Protein AF-A0A949UN67-F1 (afdb_monomer_lite)

Structure (mmCIF, N/CA/C/O backbone):
data_AF-A0A949UN67-F1
#
_entry.id   AF-A0A949UN67-F1
#
loop_
_atom_site.group_PDB
_atom_site.id
_atom_site.type_symbol
_atom_site.label_atom_id
_atom_site.label_alt_id
_atom_site.label_comp_id
_atom_site.label_asym_id
_atom_site.label_entity_id
_atom_site.label_seq_id
_atom_site.pdbx_PDB_ins_code
_atom_site.Cartn_x
_atom_site.Cartn_y
_atom_site.Cartn_z
_atom_site.occupancy
_atom_site.B_iso_or_equiv
_atom_site.auth_seq_id
_atom_site.auth_comp_id
_atom_site.auth_asym_id
_atom_site.auth_atom_id
_atom_site.pdbx_PDB_model_num
ATOM 1 N N . GLU A 1 1 ? -6.022 -5.742 18.338 1.00 85.25 1 GLU A N 1
ATOM 2 C CA . GLU A 1 1 ? -4.688 -5.223 18.020 1.00 85.25 1 GLU A CA 1
ATOM 3 C C . GLU A 1 1 ? -4.567 -5.289 16.520 1.00 85.25 1 GLU A C 1
ATOM 5 O O . GLU A 1 1 ? -4.886 -6.331 15.954 1.00 85.25 1 GLU A O 1
ATOM 10 N N . LEU A 1 2 ? -4.252 -4.152 15.901 1.00 88.44 2 LEU A N 1
ATOM 11 C CA . LEU A 1 2 ? -4.145 -4.040 14.452 1.00 88.44 2 LEU A CA 1
ATOM 12 C C . LEU A 1 2 ? -3.011 -4.941 13.967 1.00 88.44 2 LEU A C 1
ATOM 14 O O . LEU A 1 2 ? -1.900 -4.861 14.486 1.00 88.44 2 LEU A O 1
ATOM 18 N N . THR A 1 3 ? -3.282 -5.760 12.962 1.00 88.25 3 THR A N 1
ATOM 19 C CA . THR A 1 3 ? -2.271 -6.565 12.283 1.00 88.25 3 THR A CA 1
ATOM 20 C C . THR A 1 3 ? -2.201 -6.153 10.828 1.00 88.25 3 THR A C 1
ATOM 22 O O . THR A 1 3 ? -3.222 -6.000 10.162 1.00 88.25 3 THR A O 1
ATOM 25 N N . VAL A 1 4 ? -0.982 -5.945 10.336 1.00 87.56 4 VAL A N 1
ATOM 26 C CA . VAL A 1 4 ? -0.739 -5.558 8.948 1.00 87.56 4 VAL A CA 1
ATOM 27 C C . VAL A 1 4 ? 0.412 -6.388 8.415 1.00 87.56 4 VAL A C 1
ATOM 29 O O . VAL A 1 4 ? 1.462 -6.477 9.049 1.00 87.56 4 VAL A O 1
ATOM 32 N N . ASN A 1 5 ? 0.216 -7.007 7.259 1.00 88.19 5 ASN A N 1
ATOM 33 C CA . ASN A 1 5 ? 1.273 -7.684 6.527 1.00 88.19 5 ASN A CA 1
ATOM 34 C C . ASN A 1 5 ? 1.226 -7.213 5.081 1.00 88.19 5 ASN A C 1
ATOM 36 O O . ASN A 1 5 ? 0.190 -7.314 4.430 1.00 88.19 5 ASN A O 1
ATOM 40 N N . PHE A 1 6 ? 2.335 -6.675 4.599 1.00 88.88 6 PHE A N 1
ATOM 41 C CA . PHE A 1 6 ? 2.474 -6.251 3.220 1.00 88.88 6 PHE A CA 1
ATOM 42 C C . PHE A 1 6 ? 3.613 -7.027 2.582 1.00 88.88 6 PHE A C 1
ATOM 44 O O . PHE A 1 6 ? 4.673 -7.192 3.185 1.00 88.88 6 PHE A O 1
ATOM 51 N N . LYS A 1 7 ? 3.374 -7.482 1.357 1.00 88.69 7 LYS A N 1
ATOM 52 C CA . LYS A 1 7 ? 4.390 -8.078 0.511 1.00 88.69 7 LYS A CA 1
ATOM 53 C C . LYS A 1 7 ? 4.173 -7.648 -0.929 1.00 88.69 7 LYS A C 1
ATOM 55 O O . LYS A 1 7 ? 3.053 -7.697 -1.443 1.00 88.69 7 LYS A O 1
ATOM 60 N N . LEU A 1 8 ? 5.252 -7.257 -1.579 1.00 84.38 8 LEU A N 1
ATOM 61 C CA . LEU A 1 8 ? 5.312 -6.999 -2.999 1.00 84.38 8 LEU A CA 1
ATOM 62 C C . LEU A 1 8 ? 5.760 -8.274 -3.709 1.00 84.38 8 LEU A C 1
ATOM 64 O O . LEU A 1 8 ? 6.729 -8.932 -3.336 1.00 84.38 8 LEU A O 1
ATOM 68 N N . GLU A 1 9 ? 5.020 -8.652 -4.735 1.00 79.75 9 GLU A N 1
ATOM 69 C CA . GLU A 1 9 ? 5.262 -9.860 -5.501 1.00 79.75 9 GLU A CA 1
ATOM 70 C C . GLU A 1 9 ? 5.391 -9.511 -6.979 1.00 79.75 9 GLU A C 1
ATOM 72 O O . GLU A 1 9 ? 4.611 -8.732 -7.531 1.00 79.75 9 GLU A O 1
ATOM 77 N N . GLU A 1 10 ? 6.379 -10.120 -7.635 1.00 65.62 10 GLU A N 1
ATOM 78 C CA . GLU A 1 10 ? 6.812 -9.717 -8.974 1.00 65.62 10 GLU A CA 1
ATOM 79 C C . GLU A 1 10 ? 5.696 -9.757 -10.026 1.00 65.62 10 GLU A C 1
ATOM 81 O O . GLU A 1 10 ? 5.617 -8.893 -10.909 1.00 65.62 10 GLU A O 1
ATOM 86 N N . PHE A 1 11 ? 4.802 -10.736 -9.880 1.00 66.56 11 PHE A N 1
ATOM 87 C CA . PHE A 1 11 ? 3.779 -11.081 -10.866 1.00 66.56 11 PHE A CA 1
ATOM 88 C C . PHE A 1 11 ? 2.360 -10.681 -10.456 1.00 66.56 11 PHE A C 1
ATOM 90 O O . PHE A 1 11 ? 1.477 -10.597 -11.304 1.00 66.56 11 PHE A O 1
ATOM 97 N N . THR A 1 12 ? 2.116 -10.464 -9.166 1.00 65.50 12 THR A N 1
ATOM 98 C CA . THR A 1 12 ? 0.773 -10.221 -8.613 1.00 65.50 12 THR A CA 1
ATOM 99 C C . THR A 1 12 ? 0.614 -8.808 -8.052 1.00 65.50 12 THR A C 1
ATOM 101 O O . THR A 1 12 ? -0.518 -8.399 -7.789 1.00 65.50 12 THR A O 1
ATOM 104 N N . GLY A 1 13 ? 1.708 -8.041 -7.944 1.00 81.69 13 GLY A N 1
ATOM 105 C CA . GLY A 1 13 ? 1.717 -6.677 -7.424 1.00 81.69 13 GLY A CA 1
ATOM 106 C C . GLY A 1 13 ? 1.812 -6.646 -5.898 1.00 81.69 13 GLY A C 1
ATOM 107 O O . GLY A 1 13 ? 2.543 -7.426 -5.298 1.00 81.69 13 GLY A O 1
ATOM 108 N N . GLY A 1 14 ? 1.111 -5.716 -5.252 1.00 84.38 14 GLY A N 1
ATOM 109 C CA . GLY A 1 14 ? 1.082 -5.603 -3.796 1.00 84.38 14 GLY A CA 1
ATOM 110 C C . GLY A 1 14 ? -0.002 -6.478 -3.171 1.00 84.38 14 GLY A C 1
ATOM 111 O O . GLY A 1 14 ? -1.173 -6.358 -3.527 1.00 84.38 14 GLY A O 1
ATOM 112 N N . ASN A 1 15 ? 0.367 -7.315 -2.207 1.00 87.25 15 ASN A N 1
ATOM 113 C CA . ASN A 1 15 ? -0.555 -8.079 -1.375 1.00 87.25 15 ASN A CA 1
ATOM 114 C C . ASN A 1 15 ? -0.510 -7.527 0.051 1.00 87.25 15 ASN A C 1
ATOM 116 O O . ASN A 1 15 ? 0.493 -7.670 0.752 1.00 87.25 15 ASN A O 1
ATOM 120 N N . LEU A 1 16 ? -1.587 -6.859 0.454 1.00 87.31 16 LEU A N 1
ATOM 121 C CA . LEU A 1 16 ? -1.724 -6.231 1.758 1.00 87.31 16 LEU A CA 1
ATOM 122 C C . LEU A 1 16 ? -2.837 -6.929 2.541 1.00 87.31 16 LEU A C 1
ATOM 124 O O . LEU A 1 16 ? -3.991 -6.952 2.123 1.00 87.31 16 LEU A O 1
ATOM 128 N N . LEU A 1 17 ? -2.485 -7.478 3.695 1.00 85.25 17 LEU A N 1
ATOM 129 C CA . LEU A 1 17 ? -3.407 -8.041 4.670 1.00 85.25 17 LEU A CA 1
ATOM 130 C C . LEU A 1 17 ? -3.546 -7.050 5.818 1.00 85.25 17 LEU A C 1
ATOM 132 O O . LEU A 1 17 ? -2.543 -6.685 6.433 1.00 85.25 17 LEU A O 1
ATOM 136 N N . ILE A 1 18 ? -4.775 -6.637 6.112 1.00 83.50 18 ILE A N 1
ATOM 137 C CA . ILE A 1 18 ? -5.094 -5.807 7.276 1.00 83.50 18 ILE A CA 1
ATOM 138 C C . ILE A 1 18 ? -6.123 -6.563 8.101 1.00 83.50 18 ILE A C 1
ATOM 140 O O . ILE A 1 18 ? -7.140 -7.008 7.577 1.00 83.50 18 ILE A O 1
ATOM 144 N N . GLY A 1 19 ? -5.868 -6.703 9.393 1.00 83.12 19 GLY A N 1
ATOM 145 C CA . GLY A 1 19 ? -6.779 -7.388 10.290 1.00 83.12 19 GLY A CA 1
ATOM 146 C C . GLY A 1 19 ? -6.710 -6.889 11.719 1.00 83.12 19 GLY A C 1
ATOM 147 O O . GLY A 1 19 ? -6.030 -5.914 12.050 1.00 83.12 19 GLY A O 1
ATOM 148 N N . ASN A 1 20 ? -7.451 -7.567 12.586 1.00 83.25 20 ASN A N 1
ATOM 149 C CA . ASN A 1 20 ? -7.544 -7.217 13.992 1.00 83.25 20 ASN A CA 1
ATOM 150 C C . ASN A 1 20 ? -7.547 -8.458 14.888 1.00 83.25 20 ASN A C 1
ATOM 152 O O . ASN A 1 20 ? -8.566 -9.118 15.066 1.00 83.25 20 ASN A O 1
ATOM 156 N N . ASN A 1 21 ? -6.426 -8.712 15.557 1.00 81.94 21 ASN A N 1
ATOM 157 C CA . ASN A 1 21 ? -6.261 -9.849 16.467 1.00 81.94 21 ASN A CA 1
ATOM 158 C C . ASN A 1 21 ? -6.611 -9.533 17.932 1.00 81.94 21 ASN A C 1
ATOM 160 O O . ASN A 1 21 ? -6.241 -10.283 18.829 1.00 81.94 21 ASN A O 1
ATOM 164 N N . GLY A 1 22 ? -7.292 -8.418 18.225 1.00 78.00 22 GLY A N 1
ATOM 165 C CA . GLY A 1 22 ? -7.662 -8.081 19.609 1.00 78.00 22 GLY A CA 1
ATOM 166 C C . GLY A 1 22 ? -9.132 -7.738 19.783 1.00 78.00 22 GLY A C 1
ATOM 167 O O . GLY A 1 22 ? -9.880 -7.615 18.824 1.00 78.00 22 GLY A O 1
ATOM 168 N N . GLY A 1 23 ? -9.544 -7.566 21.039 1.00 77.75 23 GLY A N 1
ATOM 169 C CA . GLY A 1 23 ? -10.963 -7.512 21.409 1.00 77.75 23 GLY A CA 1
ATOM 170 C C . GLY A 1 23 ? -11.707 -6.200 21.131 1.00 77.75 23 GLY A C 1
ATOM 171 O O . GLY A 1 23 ? -12.876 -6.098 21.486 1.00 77.75 23 GLY A O 1
ATOM 172 N N . LYS A 1 24 ? -11.063 -5.182 20.546 1.00 87.31 24 LYS A N 1
ATOM 173 C CA . LYS A 1 24 ? -11.691 -3.881 20.241 1.00 87.31 24 LYS A CA 1
ATOM 174 C C . LYS A 1 24 ? -11.871 -3.722 18.740 1.00 87.31 24 LYS A C 1
ATOM 176 O O . LYS A 1 24 ? -11.010 -4.162 17.994 1.00 87.31 24 LYS A O 1
ATOM 181 N N . ILE A 1 25 ? -12.947 -3.063 18.316 1.00 86.25 25 ILE A N 1
ATOM 182 C CA . ILE A 1 25 ? -13.220 -2.789 16.899 1.00 86.25 25 ILE A CA 1
ATOM 183 C C . ILE A 1 25 ? -12.244 -1.732 16.372 1.00 86.25 25 ILE A C 1
ATOM 185 O O . ILE A 1 25 ? -11.986 -0.738 17.053 1.00 86.25 25 ILE A O 1
ATOM 189 N N . ILE A 1 26 ? -11.756 -1.927 15.147 1.00 87.94 26 ILE A N 1
ATOM 190 C CA . ILE A 1 26 ? -10.892 -0.977 14.439 1.00 87.94 26 ILE A CA 1
ATOM 191 C C . ILE A 1 26 ? -11.630 -0.428 13.218 1.00 87.94 26 ILE A C 1
ATOM 193 O O . ILE A 1 26 ? -12.246 -1.182 12.469 1.00 87.94 26 ILE A O 1
ATOM 197 N N . LEU A 1 27 ? -11.565 0.885 13.026 1.00 90.69 27 LEU A N 1
ATOM 198 C CA . LEU A 1 27 ? -12.023 1.585 11.831 1.00 90.69 27 LEU A CA 1
ATOM 199 C C . LEU A 1 27 ? -10.811 1.992 10.998 1.00 90.69 27 LEU A C 1
ATOM 201 O O . LEU A 1 27 ? -9.805 2.414 11.565 1.00 90.69 27 LEU A O 1
ATOM 205 N N . MET A 1 28 ? -10.904 1.887 9.676 1.00 90.44 28 MET A N 1
ATOM 206 C CA . MET A 1 28 ? -9.820 2.221 8.751 1.00 90.44 28 MET A CA 1
ATOM 207 C C . MET A 1 28 ? -10.363 2.970 7.539 1.00 90.44 28 MET A C 1
ATOM 209 O O . MET A 1 28 ? -11.441 2.644 7.050 1.00 90.44 28 MET A O 1
ATOM 213 N N . LYS A 1 29 ? -9.623 3.964 7.049 1.00 91.19 29 LYS A N 1
ATOM 214 C CA . LYS A 1 29 ? -9.992 4.734 5.854 1.00 91.19 29 LYS A CA 1
ATOM 215 C C . LYS A 1 29 ? -8.769 5.275 5.120 1.00 91.19 29 LYS A C 1
ATOM 217 O O . LYS A 1 29 ? -7.652 5.241 5.638 1.00 91.19 29 LYS A O 1
ATOM 222 N N . ASN A 1 30 ? -9.009 5.824 3.930 1.00 89.25 30 ASN A N 1
ATOM 223 C CA . ASN A 1 30 ? -8.008 6.511 3.111 1.00 89.25 30 ASN A CA 1
ATOM 224 C C . ASN A 1 30 ? -6.785 5.635 2.798 1.00 89.25 30 ASN A C 1
ATOM 226 O O . ASN A 1 30 ? -5.652 6.043 3.058 1.00 89.25 30 ASN A O 1
ATOM 230 N N . LEU A 1 31 ? -7.007 4.446 2.230 1.00 88.81 31 LEU A N 1
ATOM 231 C CA . LEU A 1 31 ? -5.909 3.583 1.801 1.00 88.81 31 LEU A CA 1
ATOM 232 C C . LEU A 1 31 ? -5.167 4.238 0.636 1.00 88.81 31 LEU A C 1
ATOM 234 O O . LEU A 1 31 ? -5.744 4.511 -0.421 1.00 88.81 31 LEU A O 1
ATOM 238 N N . LYS A 1 32 ? -3.872 4.470 0.822 1.00 91.06 32 LYS A N 1
ATOM 239 C CA . LYS A 1 32 ? -2.977 5.062 -0.170 1.00 91.06 32 LYS A CA 1
ATOM 240 C C . LYS A 1 32 ? -1.816 4.125 -0.441 1.00 91.06 32 LYS A C 1
ATOM 242 O O . LYS A 1 32 ? -1.322 3.460 0.464 1.00 91.06 32 LYS A O 1
ATOM 247 N N . ILE A 1 33 ? -1.370 4.123 -1.688 1.00 89.56 33 ILE A N 1
ATOM 248 C CA . ILE A 1 33 ? -0.100 3.539 -2.111 1.00 89.56 33 ILE A CA 1
ATOM 249 C C . ILE A 1 33 ? 0.862 4.668 -2.417 1.00 89.56 33 ILE A C 1
ATOM 251 O O . ILE A 1 33 ? 0.488 5.697 -2.990 1.00 89.56 33 ILE A O 1
ATOM 255 N N . HIS A 1 34 ? 2.107 4.440 -2.054 1.00 91.81 34 HIS A N 1
ATOM 256 C CA . HIS A 1 34 ? 3.221 5.319 -2.312 1.00 91.81 34 HIS A CA 1
ATOM 257 C C . HIS A 1 34 ? 4.307 4.528 -3.020 1.00 91.81 34 HIS A C 1
ATOM 259 O O . HIS A 1 34 ? 4.432 3.316 -2.816 1.00 91.81 34 HIS A O 1
ATOM 265 N N . TRP A 1 35 ? 5.087 5.217 -3.841 1.00 89.56 35 TRP A N 1
ATOM 266 C CA . TRP A 1 35 ? 6.247 4.617 -4.469 1.00 89.56 35 TRP A CA 1
ATOM 267 C C . TRP A 1 35 ? 7.377 5.624 -4.610 1.00 89.56 35 TRP A C 1
ATOM 269 O O . TRP A 1 35 ? 7.141 6.804 -4.869 1.00 89.56 35 TRP A O 1
ATOM 279 N N . ASP A 1 36 ? 8.596 5.115 -4.488 1.00 87.50 36 ASP A N 1
ATOM 280 C CA . ASP A 1 36 ? 9.804 5.806 -4.914 1.00 87.50 36 ASP A CA 1
ATOM 281 C C . ASP A 1 36 ? 10.422 5.039 -6.081 1.00 87.50 36 ASP A C 1
ATOM 283 O O . ASP A 1 36 ? 10.489 3.805 -6.045 1.00 87.50 36 ASP A O 1
ATOM 287 N N . TYR A 1 37 ? 10.901 5.770 -7.085 1.00 83.06 37 TYR A N 1
ATOM 288 C CA . TYR A 1 37 ? 11.563 5.206 -8.258 1.00 83.06 37 TYR A CA 1
ATOM 289 C C . TYR A 1 37 ? 13.066 5.466 -8.219 1.00 83.06 37 TYR A C 1
ATOM 291 O O . TYR A 1 37 ? 13.535 6.551 -7.868 1.00 83.06 37 TYR A O 1
ATOM 299 N N . LYS A 1 38 ? 13.835 4.467 -8.648 1.00 81.12 38 LYS A N 1
ATOM 300 C CA . LYS A 1 38 ? 15.252 4.616 -8.951 1.00 81.12 38 LYS A CA 1
ATOM 301 C C . LYS A 1 38 ? 15.587 3.861 -10.233 1.00 81.12 38 LYS A C 1
ATOM 303 O O . LYS A 1 38 ? 15.273 2.681 -10.360 1.00 81.12 38 LYS A O 1
ATOM 308 N N . ALA A 1 39 ? 16.290 4.518 -11.150 1.00 70.88 39 ALA A N 1
ATOM 309 C CA . ALA A 1 39 ? 16.799 3.869 -12.353 1.00 70.88 39 ALA A CA 1
ATOM 310 C C . ALA A 1 39 ? 17.777 2.728 -11.999 1.00 70.88 39 ALA A C 1
ATOM 312 O O . ALA A 1 39 ? 18.587 2.852 -11.073 1.00 70.88 39 ALA A O 1
ATOM 313 N N . CYS A 1 40 ? 17.713 1.620 -12.741 1.00 69.75 40 CYS A N 1
ATOM 314 C CA . CYS A 1 40 ? 18.606 0.476 -12.551 1.00 69.75 40 CYS A CA 1
ATOM 315 C C . CYS A 1 40 ? 20.064 0.885 -12.812 1.00 69.75 40 CYS A C 1
ATOM 317 O O . CYS A 1 40 ? 20.362 1.518 -13.824 1.00 69.75 40 CYS A O 1
ATOM 319 N N . THR A 1 41 ? 20.994 0.498 -11.936 1.00 66.25 41 THR A N 1
ATOM 320 C CA . THR A 1 41 ? 22.425 0.774 -12.146 1.00 66.25 41 THR A CA 1
ATOM 321 C C . THR A 1 41 ? 23.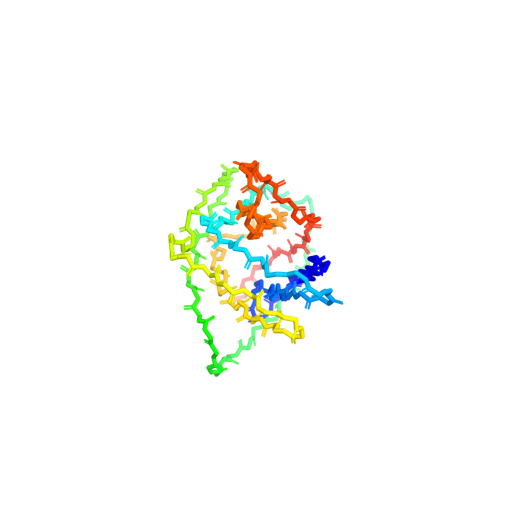139 -0.310 -12.962 1.00 66.25 41 THR A C 1
ATOM 323 O O . THR A 1 41 ? 24.135 0.014 -13.600 1.00 66.25 41 THR A O 1
ATOM 326 N N . GLN A 1 42 ? 22.640 -1.556 -12.995 1.00 52.28 42 GLN A N 1
ATOM 327 C CA . GLN A 1 42 ? 23.101 -2.666 -13.854 1.00 52.28 42 GLN A CA 1
ATOM 328 C C . GLN A 1 42 ? 21.953 -3.676 -14.089 1.00 52.28 42 GLN A C 1
ATOM 330 O O . GLN A 1 42 ? 21.063 -3.789 -13.256 1.00 52.28 42 GLN A O 1
ATOM 335 N N . PHE A 1 43 ? 21.954 -4.363 -15.240 1.00 49.69 43 PHE A N 1
ATOM 336 C CA . PHE A 1 43 ? 20.795 -5.060 -15.834 1.00 49.69 43 PHE A CA 1
ATOM 337 C C . PHE A 1 43 ? 20.664 -6.548 -15.441 1.00 49.69 43 PHE A C 1
ATOM 339 O O . PHE A 1 43 ? 21.676 -7.252 -15.402 1.00 49.69 43 PHE A O 1
ATOM 346 N N . LYS A 1 44 ? 19.426 -7.040 -15.238 1.00 46.41 44 LYS A N 1
ATOM 347 C CA . LYS A 1 44 ? 19.050 -8.471 -15.112 1.00 46.41 44 LYS A CA 1
ATOM 348 C C . LYS A 1 44 ? 17.545 -8.714 -15.396 1.00 46.41 44 LYS A C 1
ATOM 350 O O . LYS A 1 44 ? 16.737 -7.801 -15.242 1.00 46.41 44 LYS A O 1
ATOM 355 N N . ASP A 1 45 ? 17.212 -9.935 -15.836 1.00 48.34 45 ASP A N 1
ATOM 356 C CA . ASP A 1 45 ? 15.959 -10.370 -16.507 1.00 48.34 45 ASP A CA 1
ATOM 357 C C . ASP A 1 45 ? 14.684 -10.470 -15.619 1.00 48.34 45 ASP A C 1
ATOM 359 O O . ASP A 1 45 ? 14.793 -10.978 -14.505 1.00 48.34 45 ASP A O 1
ATOM 363 N N . PRO A 1 46 ? 13.470 -10.101 -16.104 1.00 42.91 46 PRO A N 1
ATOM 364 C CA . PRO A 1 46 ? 12.177 -10.379 -15.459 1.00 42.91 46 PRO A CA 1
ATOM 365 C C . PRO A 1 46 ? 11.334 -11.467 -16.166 1.00 42.91 46 PRO A C 1
ATOM 367 O O . PRO A 1 46 ? 11.466 -11.712 -17.368 1.00 42.91 46 PRO A O 1
ATOM 370 N N . ILE A 1 47 ? 10.403 -12.078 -15.420 1.00 38.88 47 ILE A N 1
ATOM 371 C CA . ILE A 1 47 ? 9.470 -13.139 -15.871 1.00 38.88 47 ILE A CA 1
ATOM 372 C C . ILE A 1 47 ? 8.024 -12.577 -15.960 1.00 38.88 47 ILE A C 1
ATOM 374 O O . ILE A 1 47 ? 7.681 -11.612 -15.284 1.00 38.88 47 ILE A O 1
ATOM 378 N N . ILE A 1 48 ? 7.146 -13.136 -16.809 1.00 35.72 48 ILE A N 1
ATOM 379 C CA . ILE A 1 48 ? 5.742 -12.685 -16.979 1.00 35.72 48 ILE A CA 1
ATOM 380 C C . ILE A 1 48 ? 4.769 -13.855 -16.757 1.00 35.72 48 ILE A C 1
ATOM 382 O O . ILE A 1 48 ? 4.946 -14.915 -17.357 1.00 35.72 48 ILE A O 1
ATOM 386 N N . ALA A 1 49 ? 3.700 -13.652 -15.969 1.00 35.28 49 ALA A N 1
ATOM 387 C CA . ALA A 1 49 ? 2.569 -14.584 -15.854 1.00 35.28 49 ALA A CA 1
ATOM 388 C C . ALA A 1 49 ? 1.222 -13.878 -15.555 1.00 35.28 49 ALA A C 1
ATOM 390 O O . ALA A 1 49 ? 1.189 -12.800 -14.969 1.00 35.28 49 ALA A O 1
ATOM 391 N N . ASN A 1 50 ? 0.116 -14.506 -15.988 1.00 30.50 50 ASN A N 1
ATOM 392 C CA . ASN A 1 50 ? -1.275 -14.011 -15.960 1.00 30.50 50 ASN A CA 1
ATOM 393 C C . ASN A 1 50 ? -2.066 -14.408 -14.691 1.00 30.50 50 ASN A C 1
ATOM 395 O O . ASN A 1 50 ? -1.689 -15.322 -13.965 1.00 30.50 50 ASN A O 1
ATOM 399 N N . VAL A 1 51 ? -3.209 -13.738 -14.467 1.00 31.33 51 VAL A N 1
ATOM 400 C CA . VAL A 1 51 ? -3.860 -13.560 -13.153 1.00 31.33 51 VAL A CA 1
ATOM 401 C C . VAL A 1 51 ? -5.370 -13.930 -13.118 1.00 31.33 51 VAL A C 1
ATOM 403 O O . VAL A 1 51 ? -6.054 -13.702 -14.113 1.00 31.33 51 VAL A O 1
ATOM 406 N N . ILE A 1 52 ? -5.921 -14.402 -11.968 1.00 35.91 52 ILE A N 1
ATOM 407 C CA . ILE A 1 52 ? -7.384 -14.588 -11.679 1.00 35.91 52 ILE A CA 1
ATOM 408 C C . ILE A 1 52 ? -7.794 -14.155 -10.225 1.00 35.91 52 ILE A C 1
ATOM 410 O O . ILE A 1 52 ? -6.988 -14.250 -9.309 1.00 35.91 52 ILE A O 1
ATOM 414 N N . ALA A 1 53 ? -9.042 -13.655 -10.058 1.00 35.97 53 ALA A N 1
ATOM 415 C CA . ALA A 1 53 ? -9.737 -12.732 -9.101 1.00 35.97 53 ALA A CA 1
ATOM 416 C C . ALA A 1 53 ? -9.570 -12.739 -7.536 1.00 35.97 53 ALA A C 1
ATOM 418 O O . ALA A 1 53 ? -9.454 -13.790 -6.928 1.00 35.97 53 ALA A O 1
ATOM 419 N N . GLU A 1 54 ? -9.657 -11.522 -6.930 1.00 43.16 54 GLU A N 1
ATOM 420 C CA . GLU A 1 54 ? -9.863 -11.074 -5.505 1.00 43.16 54 GLU A CA 1
ATOM 421 C C . GLU A 1 54 ? -10.014 -9.508 -5.517 1.00 43.16 54 GLU A C 1
ATOM 423 O O . GLU A 1 54 ? -9.881 -8.966 -6.617 1.00 43.16 54 GLU A O 1
ATOM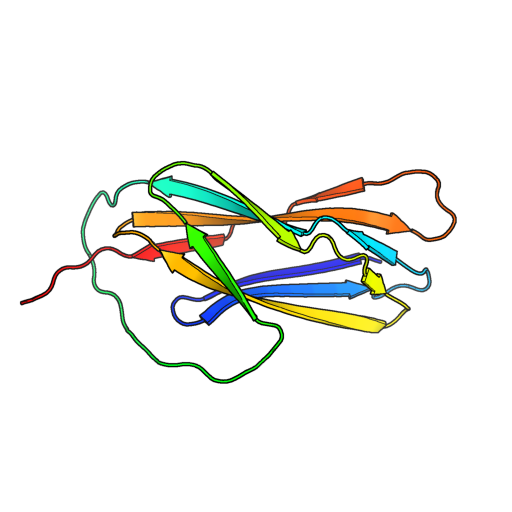 428 N N . TYR A 1 55 ? -10.328 -8.760 -4.425 1.00 48.59 55 TYR A N 1
ATOM 429 C CA . TYR A 1 55 ? -10.528 -7.278 -4.483 1.00 48.59 55 TYR A CA 1
ATOM 430 C C . TYR A 1 55 ? -9.308 -6.587 -5.103 1.00 48.59 55 TYR A C 1
ATOM 432 O O . TYR A 1 55 ? -8.250 -6.480 -4.484 1.00 48.59 55 TYR A O 1
ATOM 440 N N . ARG A 1 56 ? -9.470 -6.163 -6.357 1.00 56.28 56 ARG A N 1
ATOM 441 C CA . ARG A 1 56 ? -8.384 -5.749 -7.240 1.00 56.28 56 ARG A CA 1
ATOM 442 C C . ARG A 1 56 ? -8.451 -4.271 -7.501 1.00 56.28 56 ARG A C 1
ATOM 444 O O . ARG A 1 56 ? -9.324 -3.800 -8.228 1.00 56.28 56 ARG A O 1
ATOM 451 N N . TYR A 1 57 ? -7.448 -3.577 -7.004 1.00 61.59 57 TYR A N 1
ATOM 452 C CA . TYR A 1 57 ? -7.157 -2.227 -7.443 1.00 61.59 57 TYR A CA 1
ATOM 453 C C . TYR A 1 57 ? -6.076 -2.280 -8.516 1.00 61.59 57 TYR A C 1
ATOM 455 O O . TYR A 1 57 ? -5.130 -3.053 -8.400 1.00 61.59 57 TYR A O 1
ATOM 463 N N . ARG A 1 58 ? -6.213 -1.469 -9.569 1.00 64.44 58 ARG A N 1
ATOM 464 C CA . ARG A 1 58 ? -5.162 -1.276 -10.576 1.00 64.44 58 ARG A CA 1
ATOM 465 C C . ARG A 1 58 ? -4.521 0.084 -10.384 1.00 64.44 58 ARG A C 1
ATOM 467 O O . ARG A 1 58 ? -5.194 1.117 -10.460 1.00 64.44 58 ARG A O 1
ATOM 474 N N . VAL A 1 59 ? -3.215 0.092 -10.167 1.00 67.19 59 VAL A N 1
ATOM 475 C CA . VAL A 1 59 ? -2.439 1.317 -9.988 1.00 67.19 59 VAL A CA 1
ATOM 476 C C . VAL A 1 59 ? -1.315 1.338 -11.008 1.00 67.19 59 VAL A C 1
ATOM 478 O O . VAL A 1 59 ? -0.495 0.432 -11.041 1.00 67.19 59 VAL A O 1
ATOM 481 N N . SER A 1 60 ? -1.273 2.383 -11.833 1.00 71.56 60 SER A N 1
ATOM 482 C CA . SER A 1 60 ? -0.099 2.684 -12.650 1.00 71.56 60 SER A CA 1
ATOM 483 C C . SER A 1 60 ? 0.822 3.603 -11.860 1.00 71.56 60 SER A C 1
ATOM 485 O O . SER A 1 60 ? 0.356 4.648 -11.399 1.00 71.56 60 SER A O 1
ATOM 487 N N . ILE A 1 61 ? 2.088 3.222 -11.714 1.00 77.94 61 ILE A N 1
ATOM 488 C CA . ILE A 1 61 ? 3.115 4.042 -11.061 1.00 77.94 61 ILE A CA 1
ATOM 489 C C . ILE A 1 61 ? 4.125 4.549 -12.090 1.00 77.94 61 ILE A C 1
ATOM 491 O O . ILE A 1 61 ? 4.412 3.855 -13.066 1.00 77.94 61 ILE A O 1
ATOM 495 N N . SER A 1 62 ? 4.605 5.775 -11.888 1.00 71.62 62 SER A N 1
ATOM 496 C CA . SER A 1 62 ? 5.531 6.481 -12.780 1.00 71.62 62 SER A CA 1
ATOM 497 C C . SER A 1 62 ? 6.989 6.354 -12.322 1.00 71.62 62 SER A C 1
ATOM 499 O O . SER A 1 62 ? 7.282 5.811 -11.259 1.00 71.62 62 SER A O 1
ATOM 501 N N . GLU A 1 63 ? 7.904 6.904 -13.120 1.00 65.31 63 GLU A N 1
ATOM 502 C CA . GLU A 1 63 ? 9.336 7.057 -12.811 1.00 65.31 63 GLU A CA 1
ATOM 503 C C . GLU A 1 63 ? 9.635 8.237 -11.860 1.00 65.31 63 GLU A C 1
ATOM 505 O O . GLU A 1 63 ? 10.783 8.621 -11.653 1.00 65.31 63 GLU A O 1
ATOM 510 N N . GLU A 1 64 ? 8.600 8.830 -11.269 1.00 76.31 64 GLU A N 1
ATOM 511 C CA . GLU A 1 64 ? 8.710 9.870 -10.248 1.00 76.31 64 GLU A CA 1
ATOM 512 C C . GLU A 1 64 ? 8.181 9.328 -8.925 1.00 76.31 64 GLU A C 1
ATOM 514 O O . GLU A 1 64 ? 7.278 8.488 -8.913 1.00 76.31 64 GLU A O 1
ATOM 519 N N . ASN A 1 65 ? 8.696 9.837 -7.805 1.00 83.00 65 ASN A N 1
ATOM 520 C CA . ASN A 1 65 ? 8.133 9.515 -6.499 1.00 83.00 65 ASN A CA 1
ATOM 521 C C . ASN A 1 65 ? 6.691 10.020 -6.436 1.00 83.00 65 ASN A C 1
ATOM 523 O O . ASN A 1 65 ? 6.399 11.152 -6.828 1.00 83.00 65 ASN A O 1
ATOM 527 N N . GLY A 1 66 ? 5.784 9.191 -5.935 1.00 82.69 66 GLY A N 1
ATOM 528 C CA . GLY A 1 66 ? 4.365 9.477 -6.058 1.00 82.69 66 GLY A CA 1
ATOM 529 C C . GLY A 1 66 ? 3.509 8.864 -4.970 1.00 82.69 66 GLY A C 1
ATOM 530 O O . GLY A 1 66 ? 3.939 8.074 -4.131 1.00 82.69 66 GLY A O 1
ATOM 531 N N . THR A 1 67 ? 2.256 9.299 -4.951 1.00 85.00 67 THR A N 1
ATOM 532 C CA . THR A 1 67 ? 1.230 8.808 -4.035 1.00 85.00 67 THR A CA 1
ATOM 533 C C . THR A 1 67 ? -0.097 8.765 -4.763 1.00 85.00 67 THR A C 1
ATOM 535 O O . THR A 1 67 ? -0.444 9.692 -5.496 1.00 85.00 67 THR A O 1
ATOM 538 N N . LYS A 1 68 ? -0.869 7.707 -4.530 1.00 86.75 68 LYS A N 1
ATOM 539 C CA . LYS A 1 68 ? -2.217 7.570 -5.070 1.00 86.75 68 LYS A CA 1
ATOM 540 C C . LYS A 1 68 ? -3.160 7.026 -4.006 1.00 86.75 68 LYS A C 1
ATOM 542 O O . LYS A 1 68 ? -2.836 6.063 -3.317 1.00 86.75 68 LYS A O 1
ATOM 547 N N . ILE A 1 69 ? -4.342 7.630 -3.900 1.00 83.75 69 ILE A N 1
ATOM 548 C CA . ILE A 1 69 ? -5.442 7.062 -3.117 1.00 83.75 69 ILE A 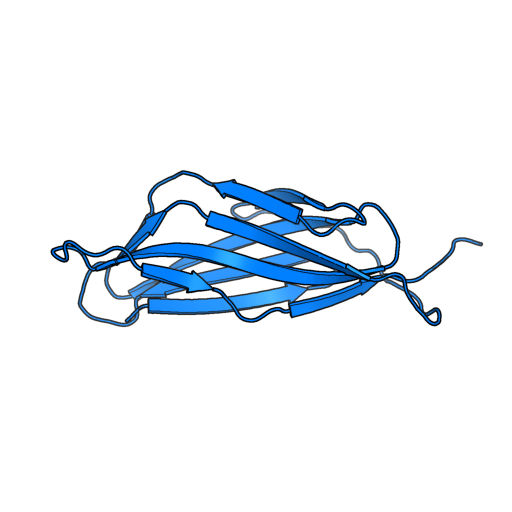CA 1
ATOM 549 C C . ILE A 1 69 ? -5.985 5.859 -3.884 1.00 83.75 69 ILE A C 1
ATOM 551 O O . ILE A 1 69 ? -6.342 5.970 -5.058 1.00 83.75 69 ILE A O 1
ATOM 555 N N . ILE A 1 70 ? -6.000 4.712 -3.219 1.00 80.38 70 ILE A N 1
ATOM 556 C CA . ILE A 1 70 ? -6.489 3.449 -3.765 1.00 80.38 70 ILE A CA 1
ATOM 557 C C . ILE A 1 70 ? -7.962 3.287 -3.439 1.00 80.38 70 ILE A C 1
ATOM 559 O O . ILE A 1 70 ? -8.738 2.890 -4.304 1.00 80.38 70 ILE A O 1
ATOM 563 N N . ASP A 1 71 ? -8.332 3.627 -2.206 1.00 79.19 71 ASP A N 1
ATOM 564 C CA . ASP A 1 71 ? -9.709 3.574 -1.761 1.00 79.19 71 ASP A CA 1
ATOM 565 C C . ASP A 1 71 ? -9.977 4.596 -0.649 1.00 79.19 71 ASP A C 1
ATOM 567 O O . ASP A 1 71 ? -9.164 4.810 0.253 1.00 79.19 71 ASP A O 1
ATOM 571 N N . THR A 1 72 ? -11.138 5.233 -0.736 1.00 78.19 72 THR A N 1
ATOM 572 C CA . THR A 1 72 ? -11.670 6.183 0.247 1.00 78.19 72 THR A CA 1
ATOM 573 C C . THR A 1 72 ? -12.765 5.569 1.112 1.00 78.19 72 THR A C 1
ATOM 575 O O . THR A 1 72 ? -13.303 6.255 1.973 1.00 78.19 72 THR A O 1
ATOM 578 N N . LYS A 1 73 ? -13.153 4.316 0.857 1.00 82.19 73 LYS A N 1
ATOM 579 C CA . L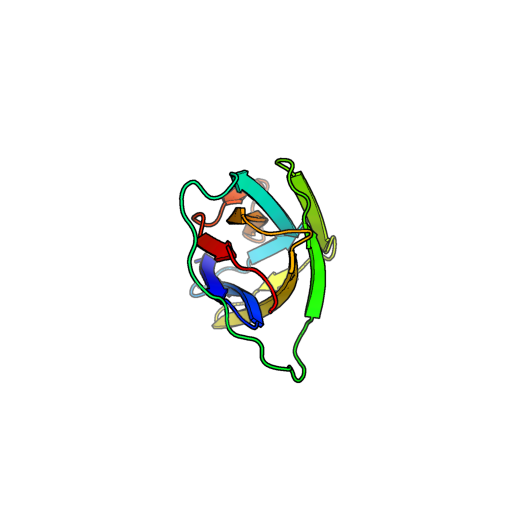YS A 1 73 ? -14.155 3.605 1.645 1.00 82.19 73 LYS A CA 1
ATOM 580 C C . LYS A 1 73 ? -13.681 3.422 3.089 1.00 82.19 73 LYS A C 1
ATOM 582 O O . LYS A 1 73 ? -12.506 3.158 3.344 1.00 82.19 73 LYS A O 1
ATOM 587 N N . ASP A 1 74 ? -14.637 3.502 4.009 1.00 83.00 74 ASP A N 1
ATOM 588 C CA . ASP A 1 74 ? -14.427 3.159 5.409 1.00 83.00 74 ASP A CA 1
ATOM 589 C C . ASP A 1 74 ? -14.581 1.645 5.619 1.00 83.00 74 ASP A C 1
ATOM 591 O O . ASP A 1 74 ? -15.568 1.023 5.206 1.00 83.00 74 ASP A O 1
ATOM 595 N N . TYR A 1 75 ? -13.605 1.062 6.302 1.00 84.62 75 TYR A N 1
ATOM 5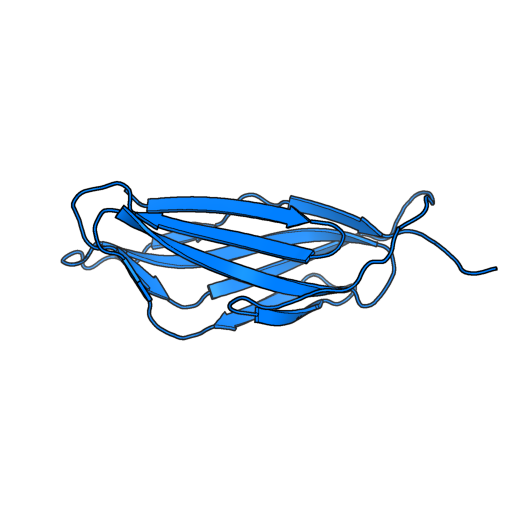96 C CA . TYR A 1 75 ? -13.536 -0.342 6.683 1.00 84.62 75 TYR A CA 1
ATOM 597 C C . TYR A 1 75 ? -13.702 -0.477 8.195 1.00 84.62 75 TYR A C 1
ATOM 599 O O . TYR A 1 75 ? -13.266 0.382 8.966 1.00 84.62 75 TYR A O 1
ATOM 607 N N . LYS A 1 76 ? -14.333 -1.569 8.629 1.00 86.12 76 LYS A N 1
ATOM 608 C CA . LYS A 1 76 ? -14.578 -1.873 10.041 1.00 86.12 76 LYS A CA 1
ATOM 609 C C . LYS A 1 76 ? -14.185 -3.318 10.319 1.00 86.12 76 LYS A C 1
ATOM 611 O O . LYS A 1 76 ? -14.786 -4.220 9.751 1.00 86.12 76 LYS A O 1
ATOM 616 N N . TYR A 1 77 ? -13.253 -3.506 11.246 1.00 78.56 77 TYR A N 1
ATOM 617 C CA . TYR A 1 77 ? -12.726 -4.808 11.645 1.00 78.56 77 TYR A CA 1
ATOM 618 C C . TYR A 1 77 ? -13.148 -5.140 13.077 1.00 78.56 77 TYR A C 1
ATOM 620 O O . TYR A 1 77 ? -12.738 -4.475 14.037 1.00 78.56 77 TYR A O 1
ATOM 628 N N . GLY A 1 78 ? -13.974 -6.171 13.229 1.00 74.81 78 GLY A N 1
ATOM 629 C CA . GLY A 1 78 ? -14.214 -6.863 14.490 1.00 74.81 78 GLY A CA 1
ATOM 630 C C . GLY A 1 78 ? -13.019 -7.722 14.909 1.00 74.81 78 GLY A C 1
ATOM 631 O O . GLY A 1 78 ? -11.974 -7.727 14.263 1.00 74.81 78 GLY A O 1
ATOM 632 N N . ALA A 1 79 ? -13.147 -8.417 16.038 1.00 78.94 79 ALA A N 1
ATOM 633 C CA . ALA A 1 79 ? -12.093 -9.305 16.520 1.00 78.94 79 ALA A CA 1
ATOM 634 C C . ALA A 1 79 ? -11.995 -10.553 15.625 1.00 78.94 79 ALA A C 1
ATOM 636 O O . ALA A 1 79 ? -12.976 -11.277 15.478 1.00 78.94 79 ALA A O 1
ATOM 637 N N . GLY A 1 80 ? -10.808 -10.811 15.075 1.00 72.88 80 GLY A N 1
ATOM 638 C CA . GLY A 1 80 ? -10.531 -11.924 14.164 1.00 72.88 80 GLY A CA 1
ATOM 639 C C . GLY A 1 80 ? -10.778 -11.618 12.684 1.00 72.88 80 GLY A C 1
ATOM 640 O O . GLY A 1 80 ? -10.439 -12.451 11.847 1.00 72.88 80 GLY A O 1
ATOM 641 N N . ASP A 1 81 ? -11.317 -10.441 12.353 1.00 71.44 81 ASP A N 1
ATOM 642 C CA . ASP A 1 81 ? -11.543 -10.044 10.963 1.00 71.44 81 ASP A CA 1
ATOM 643 C C . ASP A 1 81 ? -10.213 -9.710 10.277 1.00 71.44 81 ASP A C 1
ATOM 645 O O . ASP A 1 81 ? -9.345 -9.043 10.855 1.00 71.44 81 ASP A O 1
ATOM 649 N N . ILE A 1 82 ? -10.066 -10.168 9.034 1.00 75.50 82 ILE A N 1
ATOM 650 C CA . ILE A 1 82 ? -8.912 -9.911 8.169 1.00 75.50 82 ILE A CA 1
ATOM 651 C C . ILE A 1 82 ? -9.440 -9.679 6.755 1.00 75.50 82 ILE A C 1
ATOM 653 O O . ILE A 1 82 ? -10.077 -10.568 6.191 1.00 75.50 82 ILE A O 1
ATOM 657 N N . ASP A 1 83 ? -9.121 -8.527 6.173 1.00 79.50 83 ASP A N 1
ATOM 658 C CA . ASP A 1 83 ? -9.326 -8.268 4.751 1.00 79.50 83 ASP A CA 1
ATOM 659 C C . ASP A 1 83 ? -8.003 -8.369 3.993 1.00 79.50 83 ASP A C 1
ATOM 661 O O . ASP A 1 83 ? -6.919 -8.034 4.488 1.00 79.50 83 ASP A O 1
ATOM 665 N N . LYS A 1 84 ? -8.114 -8.819 2.745 1.00 80.06 84 LYS A N 1
ATOM 666 C CA . LYS A 1 84 ? -7.009 -8.913 1.801 1.00 80.06 84 LYS A CA 1
ATOM 667 C C . LYS A 1 84 ? -7.214 -7.934 0.655 1.00 80.06 84 LYS A C 1
ATOM 669 O O . LYS A 1 84 ? -8.204 -8.003 -0.073 1.00 80.06 84 LYS A O 1
ATOM 674 N N . PHE A 1 85 ? -6.233 -7.064 0.473 1.00 79.50 85 PHE A N 1
ATOM 675 C CA . PHE A 1 85 ? -6.170 -6.060 -0.575 1.00 79.50 85 PHE A CA 1
ATOM 676 C C . PHE A 1 85 ? -5.114 -6.486 -1.592 1.00 79.50 85 PHE A C 1
ATOM 678 O O . PHE A 1 85 ? -3.920 -6.510 -1.289 1.00 79.50 85 PHE A O 1
ATOM 685 N N . LEU A 1 86 ? -5.550 -6.820 -2.808 1.00 81.62 86 LEU A N 1
ATOM 686 C CA . LEU A 1 86 ? -4.646 -7.087 -3.921 1.00 81.62 86 LEU A CA 1
ATOM 687 C C . LEU A 1 86 ? -4.560 -5.855 -4.818 1.00 81.62 86 LEU A C 1
ATOM 689 O O . LEU A 1 86 ? -5.549 -5.410 -5.408 1.00 81.62 86 LEU A O 1
ATOM 693 N N . VAL A 1 87 ? -3.359 -5.313 -4.949 1.00 81.38 87 VAL A N 1
ATOM 694 C CA . VAL A 1 87 ? -3.083 -4.154 -5.790 1.00 81.38 87 VAL A CA 1
ATOM 695 C C . VAL A 1 87 ? -2.221 -4.590 -6.959 1.00 81.38 87 VAL A C 1
ATOM 697 O O . VAL A 1 87 ? -1.031 -4.839 -6.815 1.00 81.38 87 VAL A O 1
ATOM 700 N N . ASP A 1 88 ? -2.834 -4.657 -8.132 1.00 81.31 88 ASP A N 1
ATOM 701 C CA . ASP A 1 88 ? -2.155 -4.892 -9.399 1.00 81.31 88 ASP A CA 1
ATOM 702 C C . ASP A 1 88 ? -1.407 -3.611 -9.796 1.00 81.31 88 ASP A C 1
ATOM 704 O O . ASP A 1 88 ? -2.015 -2.590 -10.149 1.00 81.31 88 ASP A O 1
ATOM 708 N N . ILE A 1 89 ? -0.082 -3.644 -9.654 1.00 82.12 89 ILE A N 1
ATOM 709 C CA . ILE A 1 89 ? 0.793 -2.502 -9.907 1.00 82.12 89 ILE A CA 1
ATOM 710 C C . ILE A 1 89 ? 1.347 -2.623 -11.322 1.00 82.12 89 ILE A C 1
ATOM 712 O O . ILE A 1 89 ? 2.165 -3.491 -11.632 1.00 82.12 89 ILE A O 1
ATOM 716 N N . LYS A 1 90 ? 0.927 -1.697 -12.183 1.00 79.81 90 LYS A N 1
ATOM 717 C CA . LYS A 1 90 ? 1.507 -1.510 -13.505 1.00 79.81 90 LYS A CA 1
ATOM 718 C C . LYS A 1 90 ? 2.663 -0.521 -13.405 1.00 79.81 90 LYS A C 1
ATOM 720 O O . LYS A 1 90 ? 2.468 0.665 -13.150 1.00 79.81 90 LYS A O 1
ATOM 725 N N . TYR A 1 91 ? 3.860 -1.020 -13.650 1.00 76.56 91 TYR A N 1
ATOM 726 C CA . TYR A 1 91 ? 5.079 -0.226 -13.715 1.00 76.56 91 TYR A CA 1
ATOM 727 C C . TYR A 1 91 ? 5.146 0.441 -15.086 1.00 76.56 91 TYR A C 1
ATOM 729 O O . TYR A 1 91 ? 4.870 -0.215 -16.094 1.00 76.56 91 TYR A O 1
ATOM 737 N N . SER A 1 92 ? 5.428 1.744 -15.119 1.00 71.06 92 SER A N 1
ATOM 738 C CA . SER A 1 92 ? 5.535 2.481 -16.378 1.00 71.06 92 SER A CA 1
ATOM 739 C C . SER A 1 92 ? 6.700 1.988 -17.226 1.00 71.06 92 SER A C 1
ATOM 741 O O . SER A 1 92 ? 6.531 1.840 -18.428 1.00 71.06 92 SER A O 1
ATOM 743 N N . GLU A 1 93 ? 7.840 1.711 -16.592 1.00 71.44 93 GLU A N 1
ATOM 744 C CA . GLU A 1 93 ? 9.115 1.408 -17.242 1.00 71.44 93 GLU A CA 1
ATOM 745 C C . GLU A 1 93 ? 9.970 0.482 -16.356 1.00 71.44 93 GLU A C 1
ATOM 747 O O . GLU A 1 93 ? 9.521 -0.048 -15.334 1.00 71.44 93 GLU A O 1
ATOM 752 N N . LEU A 1 94 ? 11.213 0.254 -16.774 1.00 76.25 94 LEU A N 1
ATOM 753 C CA . LEU A 1 94 ? 12.208 -0.488 -16.012 1.00 76.25 94 LEU A CA 1
ATOM 754 C C . LEU A 1 94 ? 12.791 0.368 -14.875 1.00 76.25 94 LEU A C 1
ATOM 756 O O . LEU A 1 94 ? 13.142 1.533 -15.062 1.00 76.25 94 LEU A O 1
ATOM 760 N N . GLY A 1 95 ? 12.946 -0.222 -13.693 1.00 77.50 95 GLY A N 1
ATOM 761 C CA . GLY A 1 95 ? 13.485 0.453 -12.520 1.00 77.50 95 GLY A CA 1
ATOM 762 C C . GLY A 1 95 ? 13.409 -0.369 -11.244 1.00 77.50 95 GLY A C 1
ATOM 763 O O . GLY A 1 95 ? 12.825 -1.452 -11.195 1.00 77.50 95 GLY A O 1
ATOM 764 N N . ILE A 1 96 ? 13.994 0.189 -10.193 1.00 84.31 96 ILE A N 1
ATOM 765 C CA . ILE A 1 96 ? 13.821 -0.256 -8.817 1.00 84.31 96 ILE A CA 1
ATOM 766 C C . ILE A 1 96 ? 12.700 0.587 -8.218 1.00 84.31 96 ILE A C 1
ATOM 768 O O . ILE A 1 96 ? 12.793 1.816 -8.172 1.00 84.31 96 ILE A O 1
ATOM 772 N N . TYR A 1 97 ? 11.655 -0.079 -7.744 1.00 85.06 97 TYR A N 1
ATOM 773 C CA . TYR A 1 97 ? 10.498 0.554 -7.131 1.00 85.06 97 TYR A CA 1
ATOM 774 C C . TYR A 1 97 ? 10.407 0.130 -5.673 1.00 85.06 97 TYR A C 1
ATOM 776 O O . TYR A 1 97 ? 10.323 -1.060 -5.374 1.00 85.06 97 TYR A O 1
ATOM 784 N N . ASN A 1 98 ? 10.390 1.107 -4.770 1.00 89.69 98 ASN A N 1
ATOM 785 C CA . ASN A 1 98 ? 10.074 0.878 -3.362 1.00 89.69 98 ASN A CA 1
ATOM 786 C C . ASN A 1 98 ? 8.624 1.270 -3.142 1.00 89.69 98 ASN A C 1
ATOM 788 O O . ASN A 1 98 ? 8.283 2.427 -3.366 1.00 89.69 98 ASN A O 1
ATOM 792 N N . VAL A 1 99 ? 7.784 0.336 -2.714 1.00 89.88 99 VAL A N 1
ATOM 793 C CA . VAL A 1 99 ? 6.342 0.535 -2.562 1.00 89.88 99 VAL A CA 1
ATOM 794 C C . VAL A 1 99 ? 5.968 0.395 -1.094 1.00 89.88 99 VAL A C 1
ATOM 796 O O . VAL A 1 99 ? 6.497 -0.466 -0.398 1.00 89.88 99 VAL A O 1
ATOM 799 N N . TRP A 1 100 ? 5.056 1.236 -0.613 1.00 93.81 100 TRP A N 1
ATOM 800 C CA . TRP A 1 100 ? 4.461 1.089 0.715 1.00 93.81 100 TRP A CA 1
ATOM 801 C C . TRP A 1 100 ? 3.042 1.640 0.741 1.00 93.81 100 TRP A C 1
ATOM 803 O O . TRP A 1 100 ? 2.615 2.371 -0.159 1.00 93.81 100 TRP A O 1
ATOM 813 N N . PHE A 1 101 ? 2.313 1.290 1.793 1.00 92.25 101 PHE A N 1
ATOM 814 C CA . PHE A 1 101 ? 0.934 1.698 1.984 1.00 92.25 101 PHE A CA 1
ATOM 815 C C . PHE A 1 101 ? 0.784 2.547 3.230 1.00 92.25 101 PHE A C 1
ATOM 817 O O . PHE A 1 101 ? 1.467 2.342 4.236 1.00 92.25 101 PHE A O 1
ATOM 824 N N . THR A 1 102 ? -0.156 3.483 3.161 1.00 94.94 102 THR A N 1
ATOM 825 C CA . THR A 1 102 ? -0.604 4.225 4.332 1.00 94.94 102 THR A CA 1
ATOM 826 C C . THR A 1 102 ? -2.112 4.206 4.433 1.00 94.94 102 THR A C 1
ATOM 828 O O . THR A 1 102 ? -2.821 4.132 3.428 1.00 94.94 102 THR A O 1
ATOM 831 N N . PHE A 1 103 ? -2.601 4.245 5.663 1.00 93.00 103 PHE A N 1
ATOM 832 C CA . PHE A 1 103 ? -4.016 4.403 5.951 1.00 93.00 103 PHE A CA 1
ATOM 833 C C . PHE A 1 103 ? -4.200 5.027 7.327 1.00 93.00 103 PHE A C 1
ATOM 835 O O . PHE A 1 103 ? -3.346 4.921 8.211 1.00 93.00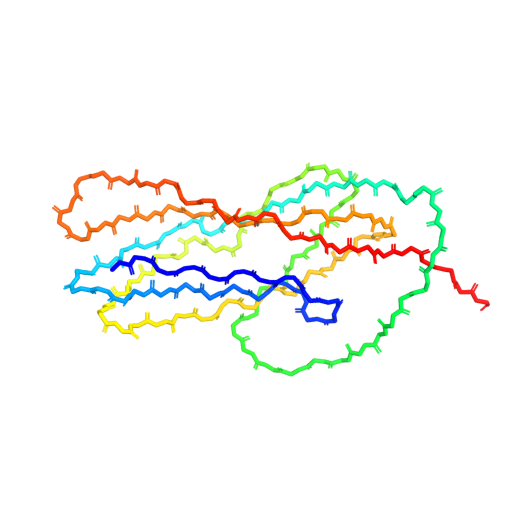 103 PHE A O 1
ATOM 842 N N . GLU A 1 104 ? -5.340 5.675 7.504 1.00 94.12 104 GLU A N 1
ATOM 843 C CA . GLU A 1 104 ? -5.761 6.182 8.801 1.00 94.12 104 GLU A CA 1
ATOM 844 C C . GLU A 1 104 ? -6.545 5.087 9.521 1.00 94.12 104 GLU A C 1
ATOM 846 O O . GLU A 1 104 ? -7.403 4.441 8.913 1.00 94.12 104 GLU A O 1
ATOM 851 N N . TYR A 1 105 ? -6.282 4.888 10.812 1.00 93.75 105 TYR A N 1
ATOM 852 C CA . TYR A 1 105 ? -7.061 3.979 11.645 1.00 93.75 105 TYR A CA 1
ATOM 853 C C . TYR A 1 105 ? -7.448 4.592 12.989 1.00 93.75 105 TYR A C 1
ATOM 855 O O . TYR A 1 105 ? -6.773 5.469 13.525 1.00 93.75 105 TYR A O 1
ATOM 863 N N . ASN A 1 106 ? -8.551 4.105 13.542 1.00 94.12 106 ASN A N 1
ATOM 864 C CA . ASN A 1 106 ? -9.081 4.498 14.839 1.00 94.12 106 ASN A CA 1
ATOM 865 C C . ASN A 1 106 ? -9.602 3.258 15.571 1.00 94.12 106 ASN A C 1
ATOM 867 O O . ASN A 1 106 ? -10.134 2.333 14.959 1.00 94.12 106 ASN A O 1
ATOM 871 N N . ILE A 1 107 ? -9.454 3.232 16.894 1.00 91.75 107 ILE A N 1
ATOM 872 C CA . ILE A 1 107 ? -10.109 2.225 17.732 1.00 91.75 107 ILE A CA 1
ATOM 873 C C . ILE A 1 107 ? -11.491 2.762 18.082 1.00 91.75 107 ILE A C 1
ATOM 875 O O . ILE A 1 107 ? -11.597 3.852 18.636 1.00 91.75 107 ILE A O 1
ATOM 879 N N . PHE A 1 108 ? -12.539 1.990 17.807 1.00 87.75 108 PHE A N 1
ATOM 880 C CA . PHE A 1 108 ? -13.914 2.419 18.048 1.00 87.75 108 PHE A CA 1
ATOM 881 C C . PHE A 1 108 ? -14.114 2.882 19.501 1.00 87.75 108 PHE A C 1
ATOM 883 O O . PHE A 1 108 ? -13.822 2.140 20.443 1.00 87.75 108 PHE A O 1
ATOM 890 N N . GLY A 1 109 ? -14.617 4.108 19.669 1.00 84.69 109 GLY A N 1
ATOM 891 C CA . GLY A 1 109 ? -14.763 4.771 20.970 1.00 84.69 109 GLY A CA 1
ATOM 892 C C . GLY A 1 109 ? -13.566 5.633 21.393 1.00 84.69 109 GLY A C 1
ATOM 893 O O . GLY A 1 109 ? -13.623 6.242 22.455 1.00 84.69 109 GLY A O 1
ATOM 894 N N . SER A 1 110 ? -12.503 5.701 20.586 1.00 89.44 110 SER A N 1
ATOM 895 C CA . SER A 1 110 ? -11.419 6.682 20.709 1.00 89.44 110 SER A CA 1
ATOM 896 C C . SER A 1 110 ? -11.709 7.910 19.843 1.00 89.44 110 SER A C 1
ATOM 898 O O . SER A 1 110 ? -12.263 7.776 18.752 1.00 89.44 110 SER A O 1
ATOM 900 N N . GLU A 1 111 ? -11.287 9.093 20.285 1.00 88.00 111 GLU A N 1
ATOM 901 C CA . GLU A 1 111 ? -11.401 10.338 19.508 1.00 88.00 111 GLU A CA 1
ATOM 902 C C . GLU A 1 111 ? -10.245 10.520 18.508 1.00 88.00 111 GLU A C 1
ATOM 904 O O . GLU A 1 111 ? -10.372 11.246 17.523 1.00 88.00 111 GLU A O 1
ATOM 909 N N . GLU A 1 112 ? -9.125 9.828 18.726 1.00 92.19 112 GLU A N 1
ATOM 910 C CA . GLU A 1 112 ? -7.901 10.014 17.945 1.00 92.19 112 GLU A CA 1
ATOM 911 C C . GLU A 1 112 ? -7.804 9.059 16.751 1.00 92.19 112 GLU A C 1
ATOM 913 O O . GLU A 1 112 ? -8.059 7.855 16.865 1.00 92.19 112 GLU A O 1
ATOM 918 N N . TRP A 1 113 ? -7.387 9.603 15.606 1.00 92.69 113 TRP A N 1
ATOM 919 C CA . TRP A 1 113 ? -6.996 8.840 14.422 1.00 92.69 113 TRP A CA 1
ATOM 920 C C . TRP A 1 113 ? -5.476 8.779 14.322 1.00 92.69 113 TRP A C 1
ATOM 922 O O . TRP A 1 113 ? -4.786 9.782 14.499 1.00 92.69 113 TRP A O 1
ATOM 932 N N . PHE A 1 114 ? -4.966 7.605 13.978 1.00 93.06 114 PHE A N 1
ATOM 933 C CA . PHE A 1 114 ? -3.545 7.336 13.820 1.00 93.06 114 PHE A CA 1
ATOM 934 C C . PHE A 1 114 ? -3.235 7.038 12.355 1.00 93.06 114 PHE A C 1
ATOM 936 O O . PHE A 1 114 ? -4.028 6.401 11.661 1.00 93.06 114 PHE A O 1
ATOM 943 N N . LEU A 1 115 ? -2.065 7.467 11.887 1.00 94.19 115 LEU A N 1
ATOM 944 C CA . LEU A 1 115 ? -1.556 7.106 10.568 1.00 94.19 115 LEU A CA 1
ATOM 945 C C . LEU A 1 115 ? -0.685 5.854 10.694 1.00 94.19 115 LEU A C 1
ATOM 947 O O . LEU A 1 115 ? 0.319 5.872 11.407 1.00 94.19 115 LEU A O 1
ATOM 951 N N . TYR A 1 116 ? -1.052 4.785 9.993 1.00 93.31 116 TYR A N 1
ATOM 952 C CA . TYR A 1 116 ? -0.209 3.602 9.864 1.00 93.31 116 TYR A CA 1
ATOM 953 C C . TYR A 1 116 ? 0.597 3.677 8.567 1.00 93.31 116 TYR A C 1
ATOM 955 O O . TYR A 1 116 ? 0.054 4.028 7.518 1.00 93.31 116 TYR A O 1
ATOM 963 N N . ASN A 1 117 ? 1.880 3.324 8.642 1.00 94.12 117 ASN A N 1
ATOM 964 C CA . ASN A 1 117 ? 2.759 3.164 7.489 1.00 94.12 117 ASN A CA 1
ATOM 965 C C . ASN A 1 117 ? 3.272 1.727 7.495 1.00 94.12 117 ASN A C 1
ATOM 967 O O . ASN A 1 117 ? 3.821 1.287 8.505 1.00 94.12 117 ASN A O 1
ATOM 971 N N . THR A 1 118 ? 3.095 1.003 6.392 1.00 91.81 118 THR A N 1
ATOM 972 C CA . THR A 1 118 ? 3.782 -0.282 6.232 1.00 91.81 118 THR A CA 1
ATOM 973 C C . THR A 1 118 ? 5.276 -0.051 6.044 1.00 91.81 118 THR A C 1
ATOM 975 O O . THR A 1 118 ? 5.695 1.017 5.586 1.00 91.81 118 THR A O 1
ATOM 978 N N . ASP A 1 119 ? 6.073 -1.085 6.305 1.00 92.50 119 ASP A N 1
ATOM 979 C CA . ASP A 1 119 ? 7.433 -1.123 5.783 1.00 92.50 119 ASP A CA 1
ATOM 980 C C . ASP A 1 119 ? 7.410 -1.027 4.250 1.00 92.50 119 ASP A C 1
ATOM 982 O O . ASP A 1 119 ? 6.423 -1.387 3.589 1.00 92.50 119 ASP A O 1
ATOM 986 N N . LYS A 1 120 ? 8.497 -0.494 3.688 1.00 90.31 120 LYS A N 1
ATOM 987 C CA . LYS A 1 120 ? 8.703 -0.489 2.241 1.00 90.31 120 LYS A CA 1
ATOM 988 C C . LYS A 1 120 ? 9.084 -1.891 1.794 1.00 90.31 120 LYS A C 1
ATOM 990 O O . LYS A 1 120 ? 9.936 -2.517 2.418 1.00 90.31 120 LYS A O 1
ATOM 995 N N . ASP A 1 121 ? 8.508 -2.322 0.684 1.00 90.31 121 ASP A N 1
ATOM 996 C CA . ASP A 1 121 ? 8.957 -3.513 -0.027 1.00 90.31 121 ASP A CA 1
ATOM 997 C C . ASP A 1 121 ? 9.425 -3.126 -1.433 1.00 90.31 121 ASP A C 1
ATOM 999 O O . ASP A 1 121 ? 8.958 -2.136 -2.012 1.00 90.31 121 ASP A O 1
ATOM 1003 N N . THR A 1 122 ? 10.389 -3.867 -1.965 1.00 86.00 122 THR A N 1
ATOM 1004 C CA . THR A 1 122 ? 11.154 -3.476 -3.150 1.00 86.00 122 THR A CA 1
ATOM 1005 C C . THR A 1 122 ? 10.987 -4.496 -4.261 1.00 86.00 122 THR A C 1
ATOM 1007 O O . THR A 1 122 ? 11.116 -5.699 -4.057 1.00 86.00 122 THR A O 1
ATOM 1010 N N . ILE A 1 123 ? 10.769 -3.998 -5.474 1.00 84.25 123 ILE A N 1
ATOM 1011 C CA . ILE A 1 123 ? 10.821 -4.790 -6.699 1.00 84.25 123 ILE A CA 1
ATOM 1012 C C . ILE A 1 123 ? 11.776 -4.140 -7.690 1.00 84.25 123 ILE A C 1
ATOM 1014 O O . ILE A 1 123 ? 11.828 -2.918 -7.828 1.00 84.25 123 ILE A O 1
ATOM 1018 N N . GLU A 1 124 ? 12.516 -4.971 -8.405 1.00 81.56 124 GLU A N 1
ATOM 1019 C CA . GLU A 1 124 ? 13.489 -4.554 -9.403 1.00 81.56 124 GLU A CA 1
ATOM 1020 C C . GLU A 1 124 ? 13.078 -5.122 -10.769 1.00 81.56 124 GLU A C 1
ATOM 1022 O O . GLU A 1 124 ? 12.922 -6.331 -10.917 1.00 81.56 124 GLU A O 1
ATOM 1027 N N . LYS A 1 125 ? 12.851 -4.251 -11.763 1.00 72.94 125 LYS A N 1
ATOM 1028 C CA . LYS A 1 125 ? 12.431 -4.613 -13.130 1.00 72.94 125 LYS A CA 1
ATOM 1029 C C . LYS A 1 125 ? 13.406 -4.026 -14.150 1.00 72.94 125 LYS A C 1
ATOM 1031 O O . LYS A 1 125 ? 13.261 -2.860 -14.475 1.00 72.94 125 LYS A O 1
ATOM 1036 N N . CYS A 1 126 ? 14.376 -4.778 -14.682 1.00 71.00 126 CYS A N 1
ATOM 1037 C CA . CYS A 1 126 ? 15.496 -4.184 -15.441 1.00 71.00 126 CYS A CA 1
ATOM 1038 C C . CYS A 1 126 ? 15.873 -4.839 -16.812 1.00 71.00 126 CYS A C 1
ATOM 1040 O O . CYS A 1 126 ? 17.072 -4.915 -17.080 1.00 71.00 126 CYS A O 1
ATOM 1042 N N . ALA A 1 127 ? 14.963 -5.266 -17.728 1.00 60.16 127 ALA A N 1
ATOM 1043 C CA . ALA A 1 127 ? 15.385 -5.914 -19.012 1.00 60.16 127 ALA A CA 1
ATOM 1044 C C . ALA A 1 127 ? 14.705 -5.566 -20.370 1.00 60.16 127 ALA A C 1
ATOM 1046 O O . ALA A 1 127 ? 13.613 -5.009 -20.433 1.00 60.16 127 ALA A O 1
ATOM 1047 N N . LYS A 1 128 ? 15.400 -5.966 -21.464 1.00 49.38 128 LYS A N 1
ATOM 1048 C CA . LYS A 1 128 ? 15.208 -5.687 -22.917 1.00 49.38 128 LYS A CA 1
ATOM 1049 C C . LYS A 1 128 ? 14.637 -6.890 -23.717 1.00 49.38 128 LYS A C 1
ATOM 1051 O O . LYS A 1 128 ? 14.924 -8.029 -23.369 1.00 49.38 128 LYS A O 1
ATOM 1056 N N . PHE A 1 129 ? 13.942 -6.638 -24.840 1.00 41.03 129 PHE A N 1
ATOM 1057 C CA . PHE A 1 129 ? 13.590 -7.630 -25.886 1.00 41.03 129 PHE A CA 1
ATOM 1058 C C . PHE A 1 129 ? 14.773 -7.900 -26.847 1.00 41.03 129 PHE A C 1
ATOM 1060 O O . PHE A 1 129 ? 15.520 -6.967 -27.153 1.00 41.03 129 PHE A O 1
ATOM 1067 N N . ASN A 1 130 ? 14.901 -9.144 -27.339 1.00 37.84 130 ASN A N 1
ATOM 1068 C CA . ASN A 1 130 ? 15.576 -9.459 -28.613 1.00 37.84 130 ASN A CA 1
ATOM 1069 C C . ASN A 1 130 ? 14.653 -9.114 -29.783 1.00 37.84 130 ASN A C 1
ATOM 1071 O O . ASN A 1 130 ? 13.463 -9.493 -29.695 1.00 37.84 130 ASN A O 1
#

Radius of gyration: 16.37 Å; chains: 1; bounding box: 38×25×50 Å

Sequence (130 aa):
ELTVNFKLEEFTGGNLLIGNNGGKIILMKNLKIHWDYKACTQFKDPIIANVIAEYRYRVSISEENGTKIIDTKDYKYGAGDIDKFLVDIKYSELGIYNVWFTFEYNIFGSEEWFLYNTDKDTIEKCAKFN

Foldseek 3Di:
DWDWDWDADQEQGIKIKIAAQDAFKKKKFQKKKWKAWDADPDADADDYDDDDDDQEFEEEDENHTDMDGRGGDMDMHHHPDMDIYGYHYHYPDFTKMWMKIWIWMDTPPDPDIDIDIDHTYIDGGGDDDD

Secondary structure (DSSP, 8-state):
-EEEEEEEETTTEEEEEEEE-SSS-EEEEEEEEEEEEE--SS-B---------SSEEEEEE-SS-EEEEEE---EEE-TT-EEEEEEEEEESSSEEEEEEEEEEEEETT-S--EEEEPPPEEEEEB----

pLDDT: mean 77.16, std 16.22, range [30.5, 94.94]